Protein AF-A0A0Q5Z7N0-F1 (afdb_monomer_lite)

pLDDT: mean 73.89, std 12.06, range [43.69, 91.25]

Radius of gyration: 25.43 Å; chains: 1; bounding box: 62×30×86 Å

Foldseek 3Di:
DDQPDDDDPPDDDDPVSVVSRVVVVVVVVVVVVVVVCCVVVQLAADFAKWWKWKWKWFFFDDDPKTKTKIKIKTWMKGAHDDPDPFKHKMKTWIWMFMAMAIHPDPRDDRDGDTDTDIFIWMWGADPVQSKIWIWGQDPVGDTDIFIWGDDRSFWTWTWDQDPVGRMIMIMIIGGDDD

Secondary structure (DSSP, 8-state):
---S----TTSPPPHHHHHHHHHHHHHHHHHHHHHHHHHHS-----SEEEEEEEEEEEEEEETTEEEEEEEEEEEEEEEPPPSSTTEEEEEEEEEEEEEEEEETSS---------EEEEEEEEEE-TTT--EEEEEE-TTSPEEEEEE----TTEEEEEEE-TTT--EEEEEEEEPP-

Sequence (178 aa):
MQVAHIFSPGFPARSVEVNENFKALADAITALEARVGALEGASLPVPGNYFLMGFQTGLIPAGQQAVIEGIVYTGSVTLHAGATPGGGPATLTLREAKNELHVGGEMASRRFVDVNETIEASWTLNSATGGLALILPDDQGQPRTLRFARGASRLHIGNHLNATDGSTVMLFLIRQGA

Structure (mmCIF, N/CA/C/O backbone):
data_AF-A0A0Q5Z7N0-F1
#
_entry.id   AF-A0A0Q5Z7N0-F1
#
loop_
_atom_site.group_PDB
_atom_site.id
_atom_site.type_symbol
_atom_site.label_atom_id
_atom_site.label_alt_id
_atom_site.label_comp_id
_atom_site.label_asym_id
_atom_site.label_entity_id
_atom_site.label_seq_id
_atom_site.pdbx_PDB_ins_code
_atom_site.Cartn_x
_atom_site.Cartn_y
_atom_site.Cartn_z
_atom_site.occupancy
_atom_site.B_iso_or_equiv
_atom_site.auth_seq_id
_atom_site.auth_comp_id
_atom_site.auth_asym_id
_atom_site.auth_atom_id
_atom_site.pdbx_PDB_model_num
ATOM 1 N N . MET A 1 1 ? 17.670 5.649 -26.098 1.00 56.88 1 MET A N 1
ATOM 2 C CA . MET A 1 1 ? 18.886 4.879 -26.428 1.00 56.88 1 MET A CA 1
ATOM 3 C C . MET A 1 1 ? 19.525 5.588 -27.603 1.00 56.88 1 MET A C 1
ATOM 5 O O . MET A 1 1 ? 18.869 5.714 -28.627 1.00 56.88 1 MET A O 1
ATOM 9 N N . GLN A 1 2 ? 20.708 6.164 -27.419 1.00 63.75 2 GLN A N 1
ATOM 10 C CA . GLN A 1 2 ? 21.407 6.870 -28.490 1.00 63.75 2 GLN A CA 1
ATOM 11 C C . GLN A 1 2 ? 22.487 5.935 -29.030 1.00 63.75 2 GLN A C 1
ATOM 13 O O . GLN A 1 2 ? 23.304 5.441 -28.259 1.00 63.75 2 GLN A O 1
ATOM 18 N N . VAL A 1 3 ? 22.446 5.647 -30.329 1.00 71.94 3 VAL A N 1
ATOM 19 C CA . VAL A 1 3 ? 23.515 4.912 -31.018 1.00 71.94 3 VAL A CA 1
ATOM 20 C C . VAL A 1 3 ? 24.644 5.908 -31.283 1.00 71.94 3 VAL A C 1
ATOM 22 O O . VAL A 1 3 ? 24.371 7.007 -31.765 1.00 71.94 3 VAL A O 1
ATOM 25 N N . ALA A 1 4 ? 25.883 5.559 -30.924 1.00 78.00 4 ALA A N 1
ATOM 26 C CA . ALA A 1 4 ? 27.016 6.485 -30.981 1.00 78.00 4 ALA A CA 1
ATOM 27 C C . ALA A 1 4 ? 27.427 6.813 -32.425 1.00 78.00 4 ALA A C 1
ATOM 29 O O . ALA A 1 4 ? 27.731 7.965 -32.726 1.00 78.00 4 ALA A O 1
ATOM 30 N N . HIS A 1 5 ? 27.361 5.824 -33.323 1.00 86.06 5 HIS A N 1
ATOM 31 C CA . HIS A 1 5 ? 27.727 5.970 -34.734 1.00 86.06 5 HIS A CA 1
ATOM 32 C C . HIS A 1 5 ? 26.615 5.483 -35.660 1.00 86.06 5 HIS A C 1
ATOM 34 O O . HIS A 1 5 ? 26.089 4.384 -35.485 1.00 86.06 5 HIS A O 1
ATOM 40 N N . ILE A 1 6 ? 26.281 6.276 -36.678 1.00 85.88 6 ILE A N 1
ATOM 41 C CA . ILE A 1 6 ? 25.327 5.901 -37.729 1.00 85.88 6 ILE A CA 1
ATOM 42 C C . ILE A 1 6 ? 26.123 5.582 -38.992 1.00 85.88 6 ILE A C 1
ATOM 44 O O . ILE A 1 6 ? 26.796 6.452 -39.544 1.00 85.88 6 ILE A O 1
ATOM 48 N N . PHE A 1 7 ? 26.048 4.338 -39.460 1.00 87.12 7 PHE A N 1
ATOM 49 C CA . PHE A 1 7 ? 26.780 3.905 -40.649 1.00 87.12 7 PHE A CA 1
ATOM 50 C C . PHE A 1 7 ? 25.988 4.196 -41.922 1.00 87.12 7 PHE A C 1
ATOM 52 O O . PHE A 1 7 ? 24.787 3.934 -41.992 1.00 87.12 7 PHE A O 1
ATOM 59 N N . SER A 1 8 ? 26.677 4.722 -42.935 1.00 88.44 8 SER A N 1
ATOM 60 C CA . SER A 1 8 ? 26.101 5.008 -44.250 1.00 88.44 8 SER A CA 1
ATOM 61 C C . SER A 1 8 ? 26.650 4.043 -45.303 1.00 88.44 8 SER A C 1
ATOM 63 O O . SER A 1 8 ? 27.847 3.742 -45.285 1.00 88.44 8 SER A O 1
ATOM 65 N N . PRO A 1 9 ? 25.818 3.569 -46.245 1.00 84.00 9 PRO A N 1
ATOM 66 C CA . PRO A 1 9 ? 26.279 2.722 -47.340 1.00 84.00 9 PRO A CA 1
ATOM 67 C C . PRO A 1 9 ? 27.428 3.371 -48.126 1.00 84.00 9 PRO A C 1
ATOM 69 O O . PRO A 1 9 ? 27.411 4.573 -48.380 1.00 84.00 9 PRO A O 1
ATOM 72 N N . GLY A 1 10 ? 28.423 2.572 -48.519 1.00 87.81 10 GLY A N 1
ATOM 73 C CA . GLY A 1 10 ? 29.585 3.041 -49.287 1.00 87.81 10 GLY A CA 1
ATOM 74 C C . GLY A 1 10 ? 30.723 3.642 -48.452 1.00 87.81 10 GLY A C 1
ATOM 75 O O . GLY A 1 10 ? 31.797 3.881 -48.999 1.00 87.81 10 GLY A O 1
ATOM 76 N N . PHE A 1 11 ? 30.537 3.818 -47.140 1.00 85.25 11 PHE A N 1
ATOM 77 C CA . PHE A 1 11 ? 31.583 4.268 -46.223 1.00 85.25 11 PHE A CA 1
ATOM 78 C C . PHE A 1 11 ? 31.994 3.116 -45.298 1.00 85.25 11 PHE A C 1
ATOM 80 O O . PHE A 1 11 ? 31.193 2.698 -44.460 1.00 85.25 11 PHE A O 1
ATOM 87 N N . PRO A 1 12 ? 33.211 2.558 -45.445 1.00 81.19 12 PRO A N 1
ATOM 88 C CA . PRO A 1 12 ? 33.658 1.473 -44.583 1.00 81.19 12 PRO A CA 1
ATOM 89 C C . PRO A 1 12 ? 33.771 1.966 -43.136 1.00 81.19 12 PRO A C 1
ATOM 91 O O . PRO A 1 12 ? 34.525 2.893 -42.843 1.00 81.19 12 PRO A O 1
ATOM 94 N N . ALA A 1 13 ? 33.014 1.332 -42.241 1.00 86.44 13 ALA A N 1
ATOM 95 C CA . ALA A 1 13 ? 33.062 1.592 -40.809 1.00 86.44 13 ALA A CA 1
ATOM 96 C C . ALA A 1 13 ? 34.391 1.113 -40.218 1.00 86.44 13 ALA A C 1
ATOM 98 O O . ALA A 1 13 ? 34.905 0.050 -40.587 1.00 86.44 13 ALA A O 1
ATOM 99 N N . ARG A 1 14 ? 34.939 1.864 -39.263 1.00 91.25 14 ARG A N 1
ATOM 100 C CA . ARG A 1 14 ? 36.112 1.409 -38.516 1.00 91.25 14 ARG A CA 1
ATOM 101 C C . ARG A 1 14 ? 35.673 0.384 -37.480 1.00 91.25 14 ARG A C 1
ATOM 103 O O . ARG A 1 14 ? 34.633 0.525 -36.841 1.00 91.25 14 ARG A O 1
ATOM 110 N N . SER A 1 15 ? 36.504 -0.630 -37.255 1.00 86.56 15 SER A N 1
ATOM 111 C CA . SER A 1 15 ? 36.238 -1.667 -36.248 1.00 86.56 15 SER A CA 1
ATOM 112 C C . SER A 1 15 ? 35.994 -1.088 -34.848 1.00 86.56 15 SER A C 1
ATOM 114 O O . SER A 1 15 ? 35.165 -1.610 -34.108 1.00 86.56 15 SER A O 1
ATOM 116 N N . VAL A 1 16 ? 36.661 0.019 -34.508 1.00 88.06 16 VAL A N 1
ATOM 117 C CA . VAL A 1 16 ? 36.475 0.741 -33.240 1.00 88.06 16 VAL A CA 1
ATOM 118 C C . VAL A 1 16 ? 35.061 1.322 -33.114 1.00 88.06 16 VAL A C 1
ATOM 120 O O . VAL A 1 16 ? 34.429 1.137 -32.081 1.00 88.06 16 VAL A O 1
ATOM 123 N N . GLU A 1 17 ? 34.524 1.936 -34.171 1.00 87.88 17 GLU A N 1
ATOM 124 C CA . GLU A 1 17 ? 33.186 2.561 -34.180 1.00 87.88 17 GLU A CA 1
ATOM 125 C C . GLU A 1 17 ? 32.078 1.509 -34.036 1.00 87.88 17 GLU A C 1
ATOM 127 O O . GLU A 1 17 ? 31.092 1.689 -33.319 1.00 87.88 17 GLU A O 1
ATOM 132 N N . VAL A 1 18 ? 32.264 0.361 -34.691 1.00 86.88 18 VAL A N 1
ATOM 133 C CA . VAL A 1 18 ? 31.367 -0.793 -34.566 1.00 86.88 18 VAL A CA 1
ATOM 134 C C . VAL A 1 18 ? 31.402 -1.350 -33.139 1.00 86.88 18 VAL A C 1
ATOM 136 O O . VAL A 1 18 ? 30.352 -1.626 -32.557 1.00 86.88 18 VAL A O 1
ATOM 139 N N . ASN A 1 19 ? 32.593 -1.471 -32.546 1.00 88.19 19 ASN A N 1
ATOM 140 C CA . ASN A 1 19 ? 32.763 -1.966 -31.180 1.00 88.19 19 ASN A CA 1
ATOM 141 C C . ASN A 1 19 ? 32.141 -1.025 -30.131 1.00 88.19 19 ASN A C 1
ATOM 143 O O . ASN A 1 19 ? 31.530 -1.485 -29.168 1.00 88.19 19 ASN A O 1
ATOM 147 N N . GLU A 1 20 ? 32.237 0.290 -30.332 1.00 88.31 20 GLU A N 1
ATOM 148 C CA . GLU A 1 20 ? 31.593 1.289 -29.469 1.00 88.31 20 GLU A CA 1
ATOM 149 C C . GLU A 1 20 ? 30.063 1.183 -29.504 1.00 88.31 20 GLU A C 1
ATOM 151 O O . GLU A 1 20 ? 29.420 1.209 -28.453 1.00 88.31 20 GLU A O 1
ATOM 156 N N . ASN A 1 21 ? 29.473 0.970 -30.685 1.00 86.62 21 ASN A N 1
ATOM 157 C CA . ASN A 1 21 ? 28.036 0.722 -30.813 1.00 86.62 21 ASN A CA 1
ATOM 158 C C . ASN A 1 21 ? 27.598 -0.577 -30.113 1.00 86.62 21 ASN A C 1
ATOM 160 O O . ASN A 1 21 ? 26.561 -0.591 -29.447 1.00 86.62 21 ASN A O 1
ATOM 164 N N . PHE A 1 22 ? 28.384 -1.656 -30.217 1.00 90.00 22 PHE A N 1
ATOM 165 C CA . PHE A 1 22 ? 28.090 -2.907 -29.509 1.00 90.00 22 PHE A CA 1
ATOM 166 C C . PHE A 1 22 ? 28.194 -2.762 -27.992 1.00 90.00 22 PHE A C 1
ATOM 168 O O . PHE A 1 22 ? 27.348 -3.291 -27.272 1.00 90.00 22 PHE A O 1
ATOM 175 N N . LYS A 1 23 ? 29.179 -2.005 -27.500 1.00 89.25 23 LYS A N 1
ATOM 176 C CA . LYS A 1 23 ? 29.305 -1.704 -26.072 1.00 89.25 23 LYS A CA 1
ATOM 177 C C . LYS A 1 23 ? 28.104 -0.905 -25.559 1.00 89.25 23 LYS A C 1
ATOM 179 O O . LYS A 1 23 ? 27.500 -1.297 -24.568 1.00 89.25 23 LYS A O 1
ATOM 184 N N . ALA A 1 24 ? 27.698 0.142 -26.278 1.00 86.12 24 ALA A N 1
ATOM 185 C CA . ALA A 1 24 ? 26.520 0.934 -25.922 1.00 86.12 24 ALA A CA 1
ATOM 186 C C . ALA A 1 24 ? 25.229 0.092 -25.900 1.00 86.12 24 ALA A C 1
ATOM 188 O O . ALA A 1 24 ? 24.365 0.293 -25.044 1.00 86.12 24 ALA A O 1
ATOM 189 N N . LEU A 1 25 ? 25.102 -0.873 -26.817 1.00 88.06 25 LEU A N 1
ATOM 190 C CA . LEU A 1 25 ? 23.991 -1.822 -26.828 1.00 88.06 25 LEU A CA 1
ATOM 191 C C . LEU A 1 25 ? 24.030 -2.764 -25.616 1.00 88.06 25 LEU A C 1
ATOM 193 O O . LEU A 1 25 ? 23.007 -2.930 -24.957 1.00 88.06 25 LEU A O 1
ATOM 197 N N . ALA A 1 26 ? 25.188 -3.345 -25.297 1.00 87.19 26 ALA A N 1
ATOM 198 C CA . ALA A 1 26 ? 25.355 -4.240 -24.151 1.00 87.19 26 ALA A CA 1
ATOM 199 C C . ALA A 1 26 ? 25.070 -3.535 -22.813 1.00 87.19 26 ALA A C 1
ATOM 201 O O . ALA A 1 26 ? 24.356 -4.079 -21.969 1.00 87.19 26 ALA A O 1
ATOM 202 N N . ASP A 1 27 ? 25.548 -2.300 -22.647 1.00 85.56 27 ASP A N 1
ATOM 203 C CA . ASP A 1 27 ? 25.285 -1.484 -21.458 1.00 85.56 27 ASP A CA 1
ATOM 204 C C . ASP A 1 27 ? 23.783 -1.190 -21.314 1.00 85.56 27 ASP A C 1
ATOM 206 O O . ASP A 1 27 ? 23.211 -1.291 -20.227 1.00 85.56 27 ASP A O 1
ATOM 210 N N . ALA A 1 28 ? 23.110 -0.876 -22.422 1.00 76.50 28 ALA A N 1
ATOM 211 C CA . ALA A 1 28 ? 21.678 -0.611 -22.417 1.00 76.50 28 ALA A CA 1
ATOM 212 C C . ALA A 1 28 ? 20.830 -1.873 -22.179 1.00 76.50 28 ALA A C 1
ATOM 214 O O . ALA A 1 28 ? 19.802 -1.778 -21.508 1.00 76.50 28 ALA A O 1
ATOM 215 N N . ILE A 1 29 ? 21.253 -3.038 -22.683 1.00 86.12 29 ILE A N 1
ATOM 216 C CA . ILE A 1 29 ? 20.627 -4.333 -22.373 1.00 86.12 29 ILE A CA 1
ATOM 217 C C . ILE A 1 29 ? 20.805 -4.649 -20.889 1.00 86.12 29 ILE A C 1
ATOM 219 O O . ILE A 1 29 ? 19.817 -4.916 -20.220 1.00 86.12 29 ILE A O 1
ATOM 223 N N . THR A 1 30 ? 22.013 -4.502 -20.343 1.00 78.69 30 THR A N 1
ATOM 224 C CA . THR A 1 30 ? 22.283 -4.720 -18.911 1.00 78.69 30 THR A CA 1
ATOM 225 C C . THR A 1 30 ? 21.435 -3.789 -18.038 1.00 78.69 30 THR A C 1
ATOM 227 O O . THR A 1 30 ? 20.858 -4.207 -17.035 1.00 78.69 30 THR A O 1
ATOM 230 N N . ALA A 1 31 ? 21.290 -2.520 -18.433 1.00 72.44 31 ALA A N 1
ATOM 231 C CA . ALA A 1 31 ? 20.415 -1.574 -17.745 1.00 72.44 31 ALA A CA 1
ATOM 232 C C . ALA A 1 31 ? 18.928 -1.956 -17.860 1.00 72.44 31 ALA A C 1
ATOM 234 O O . ALA A 1 31 ? 18.161 -1.743 -16.918 1.00 72.44 31 ALA A O 1
ATOM 235 N N . LEU A 1 32 ? 18.502 -2.517 -18.995 1.00 77.81 32 LEU A N 1
ATOM 236 C CA . LEU A 1 32 ? 17.142 -3.016 -19.181 1.00 77.81 32 LEU A CA 1
ATOM 237 C C . LEU A 1 32 ? 16.891 -4.270 -18.341 1.00 77.81 32 LEU A C 1
ATOM 239 O O . LEU A 1 32 ? 15.878 -4.322 -17.658 1.00 77.81 32 LEU A O 1
ATOM 243 N N . GLU A 1 33 ? 17.810 -5.229 -18.323 1.00 73.38 33 GLU A N 1
ATOM 244 C CA . GLU A 1 33 ? 17.748 -6.433 -17.491 1.00 73.38 33 GLU A CA 1
ATOM 245 C C . GLU A 1 33 ? 17.750 -6.087 -16.003 1.00 73.38 33 GLU A C 1
ATOM 247 O O . GLU A 1 33 ? 16.972 -6.656 -15.249 1.00 73.38 33 GLU A O 1
ATOM 252 N N . ALA A 1 34 ? 18.531 -5.094 -15.572 1.00 67.44 34 ALA A N 1
ATOM 253 C CA . ALA A 1 34 ? 18.479 -4.594 -14.201 1.00 67.44 34 ALA A CA 1
ATOM 254 C C . ALA A 1 34 ? 17.112 -3.971 -13.870 1.00 67.44 34 ALA A C 1
ATOM 256 O O . ALA A 1 34 ? 16.587 -4.176 -12.777 1.00 67.44 34 ALA A O 1
ATOM 257 N N . ARG A 1 35 ? 16.500 -3.241 -14.813 1.00 64.88 35 ARG A N 1
ATOM 258 C CA . ARG A 1 35 ? 15.145 -2.686 -14.650 1.00 64.88 35 ARG A CA 1
ATOM 259 C C . ARG A 1 35 ? 14.076 -3.773 -14.649 1.00 64.88 35 ARG A C 1
ATOM 261 O O . ARG A 1 35 ? 13.164 -3.695 -13.839 1.00 64.88 35 ARG A O 1
ATOM 268 N N . VAL A 1 36 ? 14.183 -4.767 -15.525 1.00 65.81 36 VAL A N 1
ATOM 269 C CA . VAL A 1 36 ? 13.270 -5.914 -15.589 1.00 65.81 36 VAL A CA 1
ATOM 270 C C . VAL A 1 36 ? 13.424 -6.765 -14.333 1.00 65.81 36 VAL A C 1
ATOM 272 O O . VAL A 1 36 ? 12.431 -7.028 -13.677 1.00 65.81 36 VAL A O 1
ATOM 275 N N . GLY A 1 37 ? 14.641 -7.065 -13.884 1.00 61.25 37 GLY A N 1
ATOM 276 C CA . GLY A 1 37 ? 14.903 -7.732 -12.608 1.00 61.25 37 GLY A CA 1
ATOM 277 C C . GLY A 1 37 ? 14.397 -6.934 -11.403 1.00 61.25 37 GLY A C 1
ATOM 278 O O . GLY A 1 37 ? 13.863 -7.513 -10.460 1.00 61.25 37 GLY A O 1
ATOM 279 N N . ALA A 1 38 ? 14.466 -5.602 -11.448 1.00 53.38 38 ALA A N 1
ATOM 280 C CA . ALA A 1 38 ? 13.847 -4.730 -10.452 1.00 53.38 38 ALA A CA 1
ATOM 281 C C . ALA A 1 38 ? 12.315 -4.630 -10.575 1.00 53.38 38 ALA A C 1
ATOM 283 O O . ALA A 1 38 ? 11.689 -4.134 -9.651 1.00 53.38 38 ALA A O 1
ATOM 284 N N . LEU A 1 39 ? 11.699 -5.070 -11.672 1.00 53.72 39 LEU A N 1
ATOM 285 C CA . LEU A 1 39 ? 10.240 -5.115 -11.850 1.00 53.72 39 LEU A CA 1
ATOM 286 C C . LEU A 1 39 ? 9.669 -6.518 -11.592 1.00 53.72 39 LEU A C 1
ATOM 288 O O . LEU A 1 39 ? 8.551 -6.647 -11.107 1.00 53.72 39 LEU A O 1
ATOM 292 N N . GLU A 1 40 ? 10.432 -7.564 -11.901 1.00 56.31 40 GLU A N 1
ATOM 293 C CA . GLU A 1 40 ? 10.058 -8.973 -11.759 1.00 56.31 40 GLU A CA 1
ATOM 294 C C . GLU A 1 40 ? 10.492 -9.539 -10.401 1.00 56.31 40 GLU A C 1
ATOM 296 O O . GLU A 1 40 ? 9.714 -10.209 -9.723 1.00 56.31 40 GLU A O 1
ATOM 301 N N . GLY A 1 41 ? 11.717 -9.238 -9.956 1.00 47.59 41 GLY A N 1
ATOM 302 C CA . GLY A 1 41 ? 12.234 -9.627 -8.638 1.00 47.59 41 GLY A CA 1
ATOM 303 C C . GLY A 1 41 ? 11.690 -8.760 -7.503 1.00 47.59 41 GLY A C 1
ATOM 304 O O . GLY A 1 41 ? 11.620 -9.187 -6.341 1.00 47.59 41 GLY A O 1
ATOM 305 N N . ALA A 1 42 ? 11.246 -7.551 -7.836 1.00 46.81 42 ALA A N 1
ATOM 306 C CA . ALA A 1 42 ? 10.531 -6.700 -6.918 1.00 46.81 42 ALA A CA 1
ATOM 307 C C . ALA A 1 42 ? 9.030 -6.864 -7.177 1.00 46.81 42 ALA A C 1
ATOM 309 O O . ALA A 1 42 ? 8.432 -6.246 -8.048 1.00 46.81 42 ALA A O 1
ATOM 310 N N . SER A 1 43 ? 8.419 -7.708 -6.353 1.00 51.31 43 SER A N 1
ATOM 311 C CA . SER A 1 43 ? 6.988 -7.757 -6.058 1.00 51.31 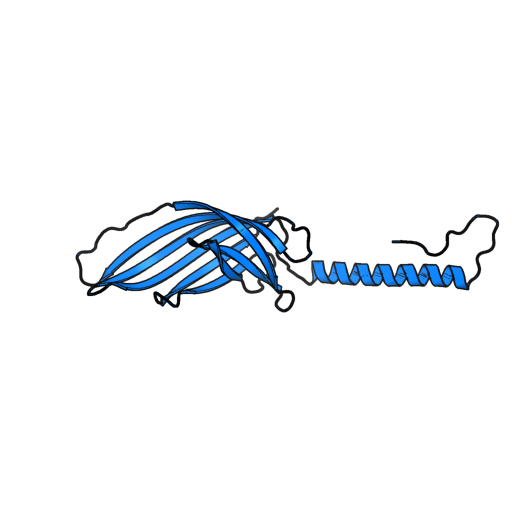43 SER A CA 1
ATOM 312 C C . SER A 1 43 ? 6.508 -6.424 -5.454 1.00 51.31 43 SER A C 1
ATOM 314 O O . SER A 1 43 ? 5.989 -6.392 -4.339 1.00 51.31 43 SER A O 1
ATOM 316 N N . LEU A 1 44 ? 6.789 -5.311 -6.129 1.00 57.59 44 LEU A N 1
ATOM 317 C CA . LEU A 1 44 ? 6.416 -3.976 -5.710 1.00 57.59 44 LEU A CA 1
ATOM 318 C C . LEU A 1 44 ? 4.905 -3.848 -5.924 1.00 57.59 44 LEU A C 1
ATOM 320 O O . LEU A 1 44 ? 4.392 -4.330 -6.938 1.00 57.59 44 LEU A O 1
ATOM 324 N N . PRO A 1 45 ? 4.178 -3.216 -4.991 1.00 56.19 45 PRO A N 1
ATOM 325 C CA . PRO A 1 45 ? 2.834 -2.730 -5.241 1.00 56.19 45 PRO A CA 1
ATOM 326 C C . PRO A 1 45 ? 2.842 -1.971 -6.564 1.00 56.19 45 PRO A C 1
ATOM 328 O O . PRO A 1 45 ? 3.532 -0.963 -6.726 1.00 56.19 45 PRO A O 1
ATOM 331 N N . VAL A 1 46 ? 2.117 -2.509 -7.536 1.00 68.38 46 VAL A N 1
ATOM 332 C CA . VAL A 1 46 ? 1.917 -1.855 -8.824 1.00 68.38 46 VAL A CA 1
ATOM 333 C C . VAL A 1 46 ? 0.761 -0.879 -8.633 1.00 68.38 46 VAL A C 1
ATOM 335 O O . VAL A 1 46 ? -0.206 -1.242 -7.951 1.00 68.38 46 VAL A O 1
ATOM 338 N N . PRO A 1 47 ? 0.816 0.328 -9.218 1.00 80.69 47 PRO A N 1
ATOM 339 C CA . PRO A 1 47 ? -0.368 1.162 -9.352 1.00 80.69 47 PRO A CA 1
ATOM 340 C C . PRO A 1 47 ? -1.593 0.336 -9.770 1.00 80.69 47 PRO A C 1
ATOM 342 O O . PRO A 1 47 ? -1.497 -0.539 -10.636 1.00 80.69 47 PRO A O 1
ATOM 345 N N . GLY A 1 48 ? -2.723 0.564 -9.112 1.00 83.69 48 GLY A N 1
ATOM 346 C CA . GLY A 1 48 ? -3.928 -0.240 -9.283 1.00 83.69 48 GLY A CA 1
ATOM 347 C C . GLY A 1 48 ? -4.812 -0.273 -8.044 1.00 83.69 48 GLY A C 1
ATOM 348 O O . GLY A 1 48 ? -4.556 0.423 -7.060 1.00 83.69 48 GLY A O 1
ATOM 349 N N . ASN A 1 49 ? -5.847 -1.108 -8.112 1.00 86.94 49 ASN A N 1
ATOM 350 C CA . ASN A 1 49 ? -6.879 -1.203 -7.089 1.00 86.94 49 ASN A CA 1
ATOM 351 C C . ASN A 1 49 ? -6.620 -2.376 -6.141 1.00 86.94 49 ASN A C 1
ATOM 353 O O . ASN A 1 49 ? -6.265 -3.486 -6.552 1.00 86.94 49 ASN A O 1
ATOM 357 N N . TYR A 1 50 ? -6.852 -2.131 -4.861 1.00 87.38 50 TYR A N 1
ATOM 358 C CA . TYR A 1 50 ? -6.677 -3.080 -3.775 1.00 87.38 50 TYR A CA 1
ATOM 359 C C . TYR A 1 50 ? -7.946 -3.095 -2.926 1.00 87.38 50 TYR A C 1
ATOM 361 O O . TYR A 1 50 ? -8.520 -2.046 -2.654 1.00 87.38 50 TYR A O 1
ATOM 369 N N . PHE A 1 51 ? -8.382 -4.269 -2.486 1.00 87.56 51 PHE A N 1
ATOM 370 C CA . PHE A 1 51 ? -9.320 -4.399 -1.380 1.00 87.56 51 PHE A CA 1
ATOM 371 C C . PHE A 1 51 ? -8.589 -4.137 -0.068 1.00 87.56 51 PHE A C 1
ATOM 373 O O . PHE A 1 51 ? -7.518 -4.694 0.172 1.00 87.56 51 PHE A O 1
ATOM 380 N N . LEU A 1 52 ? -9.192 -3.323 0.788 1.00 85.19 52 LEU A N 1
ATOM 381 C CA . LEU A 1 52 ? -8.770 -3.146 2.166 1.00 85.19 52 LEU A CA 1
ATOM 382 C C . LEU A 1 52 ? -9.700 -3.953 3.068 1.00 85.19 52 LEU A C 1
ATOM 384 O O . LEU A 1 52 ? -10.922 -3.831 2.994 1.00 85.19 52 LEU A O 1
ATOM 388 N N . MET A 1 53 ? -9.106 -4.759 3.935 1.00 86.56 53 MET A N 1
ATOM 389 C CA . MET A 1 53 ? -9.793 -5.416 5.038 1.00 86.56 53 MET A CA 1
ATOM 390 C C . MET A 1 53 ? -8.989 -5.190 6.306 1.00 86.56 53 MET A C 1
ATOM 392 O O . MET A 1 53 ? -7.765 -5.162 6.264 1.00 86.56 53 MET A O 1
ATOM 396 N N . GLY A 1 54 ? -9.644 -5.057 7.445 1.00 82.56 54 GLY A N 1
ATOM 397 C CA . GLY A 1 54 ? -8.936 -4.855 8.694 1.00 82.56 54 GLY A CA 1
ATOM 398 C C . GLY A 1 54 ? -9.761 -5.220 9.905 1.00 82.56 54 GLY A C 1
ATOM 399 O O . GLY A 1 54 ? -10.986 -5.303 9.847 1.00 82.56 54 GLY A O 1
ATOM 400 N N . PHE A 1 55 ? -9.059 -5.428 11.005 1.00 82.56 55 PHE A N 1
ATOM 401 C CA . PHE A 1 55 ? -9.639 -5.686 12.306 1.00 82.56 55 PHE A CA 1
ATOM 402 C C . PHE A 1 55 ? -8.840 -4.935 13.366 1.00 82.56 55 PHE A C 1
ATOM 404 O O . PHE A 1 55 ? -7.620 -5.078 13.438 1.00 82.56 55 PHE A O 1
ATOM 411 N N . GLN A 1 56 ? -9.530 -4.164 14.195 1.00 81.00 56 GLN A N 1
ATOM 412 C CA . GLN A 1 56 ? -8.986 -3.564 15.403 1.00 81.00 56 GLN A CA 1
ATOM 413 C C . GLN A 1 56 ? -9.664 -4.171 16.618 1.00 81.00 56 GLN A C 1
ATOM 415 O O . GLN A 1 56 ? -10.879 -4.367 16.643 1.00 81.00 56 GLN A O 1
ATOM 420 N N . THR A 1 57 ? -8.861 -4.420 17.644 1.00 82.44 57 THR A N 1
ATOM 421 C CA . THR A 1 57 ? -9.349 -4.700 18.989 1.00 82.44 57 THR A CA 1
ATOM 422 C C . THR A 1 57 ? -8.657 -3.782 19.981 1.00 82.44 57 THR A C 1
ATOM 424 O O . THR A 1 57 ? -7.453 -3.536 19.876 1.00 82.44 57 THR A O 1
ATOM 427 N N . GLY A 1 58 ? -9.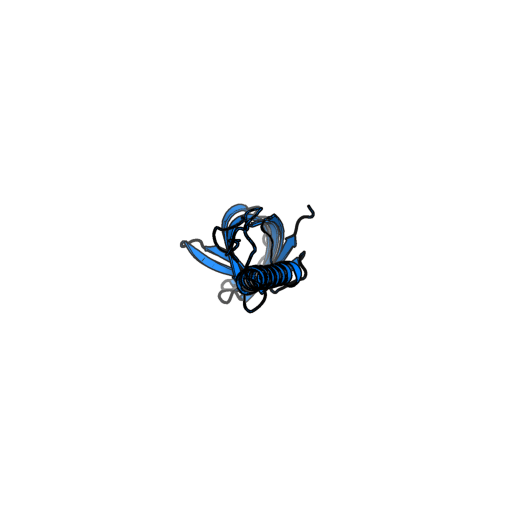422 -3.269 20.936 1.00 79.62 58 GLY A N 1
ATOM 428 C CA . GLY A 1 58 ? -8.914 -2.397 21.984 1.00 79.62 58 GLY A CA 1
ATOM 429 C C . GLY A 1 58 ? -9.523 -2.722 23.337 1.00 79.62 58 GLY A C 1
ATOM 430 O O . GLY A 1 58 ? -10.685 -3.123 23.430 1.00 79.62 58 GLY A O 1
ATOM 431 N N . LEU A 1 59 ? -8.721 -2.529 24.383 1.00 79.19 59 LEU A N 1
ATOM 432 C CA . LEU A 1 59 ? -9.194 -2.380 25.754 1.00 79.19 59 LEU A CA 1
ATOM 433 C C . LEU A 1 59 ? -8.911 -0.941 26.170 1.00 79.19 59 LEU A C 1
ATOM 435 O O . LEU A 1 59 ? -7.790 -0.617 26.549 1.00 79.19 59 LEU A O 1
ATOM 439 N N . ILE A 1 60 ? -9.926 -0.088 26.081 1.00 73.62 60 ILE A N 1
ATOM 440 C CA . ILE A 1 60 ? -9.809 1.335 26.381 1.00 73.62 60 ILE A CA 1
ATOM 441 C C . ILE A 1 60 ? -10.169 1.547 27.857 1.00 73.62 60 ILE A C 1
ATOM 443 O O . ILE A 1 60 ? -11.312 1.290 28.255 1.00 73.62 60 ILE A O 1
ATOM 447 N N . PRO A 1 61 ? -9.241 2.032 28.697 1.00 70.12 61 PRO A N 1
ATOM 448 C CA . PRO A 1 61 ? -9.573 2.443 30.054 1.00 70.12 61 PRO A CA 1
ATOM 449 C C . PRO A 1 61 ? -10.384 3.749 29.995 1.00 70.12 61 PRO A C 1
ATOM 451 O O . PRO A 1 61 ? -9.839 4.798 29.662 1.00 70.12 61 PRO A O 1
ATOM 454 N N . ALA A 1 62 ? -11.680 3.715 30.318 1.00 64.69 62 ALA A N 1
ATOM 455 C CA . ALA A 1 62 ? -12.551 4.894 30.327 1.00 64.69 62 ALA A CA 1
ATOM 456 C C . ALA A 1 62 ? -13.030 5.206 31.759 1.00 64.69 62 ALA A C 1
ATOM 458 O O . ALA A 1 62 ? -14.161 4.925 32.159 1.00 64.69 62 ALA A O 1
ATOM 459 N N . GLY A 1 63 ? -12.152 5.796 32.576 1.00 69.19 63 GLY A N 1
ATOM 460 C CA . GLY A 1 63 ? -12.482 6.140 33.964 1.00 69.19 63 GLY A CA 1
ATOM 461 C C . GLY A 1 63 ? -12.754 4.898 34.827 1.00 69.19 63 GLY A C 1
ATOM 462 O O . GLY A 1 63 ? -11.876 4.052 34.966 1.00 69.19 63 GLY A O 1
ATOM 463 N N . GLN A 1 64 ? -13.950 4.790 35.428 1.00 61.41 64 GLN A N 1
ATOM 464 C CA . GLN A 1 64 ? -14.349 3.620 36.237 1.00 61.41 64 GLN A CA 1
ATOM 465 C C . GLN A 1 64 ? -14.876 2.428 35.415 1.00 61.41 64 GLN A C 1
ATOM 467 O O . GLN A 1 64 ? -15.167 1.384 35.994 1.00 61.41 64 GLN A O 1
ATOM 472 N N . GLN A 1 65 ? -15.007 2.558 34.091 1.00 67.62 65 GLN A N 1
ATOM 473 C CA . GLN A 1 65 ? -15.479 1.484 33.214 1.00 67.62 65 GLN A CA 1
ATOM 474 C C . GLN A 1 65 ? -14.422 1.185 32.150 1.00 67.62 65 GLN A C 1
ATOM 476 O O . GLN A 1 65 ? -13.867 2.089 31.531 1.00 67.62 65 GLN A O 1
ATOM 481 N N . ALA A 1 66 ? -14.122 -0.093 31.935 1.00 74.12 66 ALA A N 1
ATOM 482 C CA . ALA A 1 66 ? -13.278 -0.497 30.814 1.00 74.12 66 ALA A CA 1
ATOM 483 C C . ALA A 1 66 ? -14.166 -0.723 29.589 1.00 74.12 66 ALA A C 1
ATOM 485 O O . ALA A 1 66 ? -15.219 -1.343 29.708 1.00 74.12 66 ALA A O 1
ATOM 486 N N . VAL A 1 67 ? -13.756 -0.248 28.417 1.00 78.06 67 VAL A N 1
ATOM 487 C CA . VAL A 1 67 ? -14.453 -0.531 27.158 1.00 78.06 67 VAL A CA 1
ATOM 488 C C . VAL A 1 67 ? -13.633 -1.539 26.371 1.00 78.06 67 VAL A C 1
ATOM 490 O O . VAL A 1 67 ? -12.451 -1.328 26.117 1.00 78.06 67 VAL A O 1
ATOM 493 N N . ILE A 1 68 ? -14.263 -2.646 25.994 1.00 79.38 68 ILE A N 1
ATOM 494 C CA . ILE A 1 68 ? -13.726 -3.591 25.021 1.00 79.38 68 ILE A CA 1
ATOM 495 C C . ILE A 1 68 ? -14.347 -3.233 23.679 1.00 79.38 68 ILE A C 1
ATOM 497 O O . ILE A 1 68 ? -15.569 -3.232 23.550 1.00 79.38 68 ILE A O 1
ATOM 501 N N . GLU A 1 69 ? -13.526 -2.956 22.675 1.00 79.62 69 GLU A N 1
ATOM 502 C CA . GLU A 1 69 ? -14.004 -2.670 21.326 1.00 79.62 69 GLU A CA 1
ATOM 503 C C . GLU A 1 69 ? -13.456 -3.654 20.292 1.00 79.62 69 GLU A C 1
ATOM 505 O O . GLU A 1 69 ? -12.340 -4.174 20.398 1.00 79.62 69 GLU A O 1
ATOM 510 N N . GLY A 1 70 ? -14.281 -3.899 19.278 1.00 81.19 70 GLY A N 1
ATOM 511 C CA . GLY A 1 70 ? -13.918 -4.584 18.049 1.00 81.19 70 GLY A CA 1
ATOM 512 C C . GLY A 1 70 ? -14.404 -3.773 16.855 1.00 81.19 70 GLY A C 1
ATOM 513 O O . GLY A 1 70 ? -15.606 -3.532 16.721 1.00 81.19 70 GLY A O 1
ATOM 514 N N . ILE A 1 71 ? -13.483 -3.367 15.985 1.00 81.00 71 ILE A N 1
ATOM 515 C CA . ILE A 1 71 ? -13.779 -2.600 14.771 1.00 81.00 71 ILE A CA 1
ATOM 516 C C . ILE A 1 71 ? -13.352 -3.424 13.564 1.00 81.00 71 ILE A C 1
ATOM 518 O O . ILE A 1 71 ? -12.243 -3.950 13.519 1.00 81.00 71 ILE A O 1
ATOM 522 N N . VAL A 1 72 ? -14.239 -3.552 12.584 1.00 84.31 72 VAL A N 1
ATOM 523 C CA . VAL A 1 72 ? -13.922 -4.160 11.290 1.00 84.31 72 VAL A CA 1
ATOM 524 C C . VAL A 1 72 ? -13.842 -3.060 10.246 1.00 84.31 72 VAL A C 1
ATOM 526 O O . VAL A 1 72 ? -14.744 -2.232 10.144 1.00 84.31 72 VAL A O 1
ATOM 529 N N . TYR A 1 73 ? -12.778 -3.096 9.453 1.00 81.19 73 TYR A N 1
ATOM 530 C CA . TYR A 1 73 ? -12.556 -2.199 8.329 1.00 81.19 73 TYR A CA 1
ATOM 531 C C . TYR A 1 73 ? -12.764 -2.961 7.028 1.00 81.19 73 TYR A C 1
ATOM 533 O O . TYR A 1 73 ? -12.244 -4.065 6.850 1.00 81.19 73 TYR A O 1
ATOM 541 N N . THR A 1 74 ? -13.494 -2.364 6.098 1.00 87.62 74 THR A N 1
ATOM 542 C CA . THR A 1 74 ? -13.626 -2.851 4.721 1.00 87.62 74 THR A CA 1
ATOM 543 C C . THR A 1 74 ? -13.525 -1.675 3.770 1.00 87.62 74 THR A C 1
ATOM 545 O O . THR A 1 74 ? -13.927 -0.577 4.126 1.00 87.62 74 THR A O 1
ATOM 548 N N . GLY A 1 75 ? -12.986 -1.862 2.574 1.00 87.94 75 GLY A N 1
ATOM 549 C CA . GLY A 1 75 ? -12.847 -0.743 1.653 1.00 87.94 75 GLY A CA 1
ATOM 550 C C . GLY A 1 75 ? -11.975 -1.047 0.453 1.00 87.94 75 GLY A C 1
ATOM 551 O O . GLY A 1 75 ? -11.731 -2.211 0.116 1.00 87.94 75 GLY A O 1
ATOM 552 N N . SER A 1 76 ? -11.485 0.007 -0.186 1.00 89.06 76 SER A N 1
ATOM 553 C CA . SER A 1 76 ? -10.544 -0.105 -1.293 1.00 89.06 76 SER A CA 1
ATOM 554 C C . SER A 1 76 ? -9.455 0.955 -1.233 1.00 89.06 76 SER A C 1
ATOM 556 O O . SER A 1 76 ? -9.668 2.059 -0.748 1.00 89.06 76 SER A O 1
ATOM 558 N N . VAL A 1 77 ? -8.279 0.619 -1.751 1.00 87.81 77 VAL A N 1
ATOM 559 C CA . VAL A 1 77 ? -7.185 1.564 -1.973 1.00 87.81 77 VAL A CA 1
ATOM 560 C C . VAL A 1 77 ? -6.840 1.558 -3.449 1.00 87.81 77 VAL A C 1
ATOM 562 O O . VAL A 1 77 ? -6.567 0.505 -4.021 1.00 87.81 77 VAL A O 1
ATOM 565 N N . THR A 1 78 ? -6.817 2.736 -4.056 1.00 89.50 78 THR A N 1
ATOM 566 C CA . THR A 1 78 ? -6.303 2.943 -5.408 1.00 89.50 78 THR A CA 1
ATOM 567 C C . THR A 1 78 ? -4.938 3.596 -5.301 1.00 89.50 78 THR A C 1
ATOM 569 O O . THR A 1 78 ? -4.821 4.710 -4.801 1.00 89.50 78 THR A O 1
ATOM 572 N N . LEU A 1 79 ? -3.894 2.903 -5.751 1.00 87.88 79 LEU A N 1
ATOM 573 C CA . LEU A 1 79 ? -2.548 3.460 -5.853 1.00 87.88 79 LEU A CA 1
ATOM 574 C C . LEU A 1 79 ? -2.369 4.020 -7.262 1.00 87.88 79 LEU A C 1
ATOM 576 O O . LEU A 1 79 ? -2.403 3.266 -8.235 1.00 87.88 79 LEU A O 1
ATOM 580 N N . HIS A 1 80 ? -2.156 5.324 -7.393 1.00 85.56 80 HIS A N 1
ATOM 581 C CA . HIS A 1 80 ? -1.871 5.937 -8.685 1.00 85.56 80 HIS A CA 1
ATOM 582 C C . HIS A 1 80 ? -0.371 5.914 -8.965 1.00 85.56 80 HIS A C 1
ATOM 584 O O . HIS A 1 80 ? 0.456 5.994 -8.053 1.00 85.56 80 HIS A O 1
ATOM 590 N N . ALA A 1 81 ? -0.007 5.818 -10.243 1.00 79.50 81 ALA A N 1
ATOM 591 C CA . ALA A 1 81 ? 1.379 5.984 -10.652 1.00 79.50 81 ALA A CA 1
ATOM 592 C C . ALA A 1 81 ? 1.828 7.414 -10.315 1.00 79.50 81 ALA A C 1
ATOM 594 O O . ALA A 1 81 ? 1.199 8.377 -10.753 1.00 79.50 81 ALA A O 1
ATOM 595 N N . GLY A 1 82 ? 2.887 7.558 -9.520 1.00 70.19 82 GLY A N 1
ATOM 596 C CA . GLY A 1 82 ? 3.495 8.860 -9.269 1.00 70.19 82 GLY A CA 1
ATOM 597 C C . GLY A 1 82 ? 4.522 9.239 -10.331 1.00 70.19 82 GLY A C 1
ATOM 598 O O . GLY A 1 82 ? 4.938 8.427 -11.157 1.00 70.19 82 GLY A O 1
ATOM 599 N N . ALA A 1 83 ? 4.955 10.499 -10.281 1.00 57.03 83 ALA A N 1
ATOM 600 C CA . ALA A 1 83 ? 6.001 11.027 -11.156 1.00 57.03 83 ALA A CA 1
ATOM 601 C C . ALA A 1 83 ? 7.398 10.450 -10.844 1.00 57.03 83 ALA A C 1
ATOM 603 O O . ALA A 1 83 ? 8.302 10.541 -11.673 1.00 57.03 83 ALA A O 1
ATOM 604 N N . THR A 1 84 ? 7.585 9.853 -9.663 1.00 57.41 84 THR A N 1
ATOM 605 C CA . THR A 1 84 ? 8.840 9.241 -9.217 1.00 57.41 84 THR A CA 1
ATOM 606 C C . THR A 1 84 ? 8.694 7.726 -9.042 1.00 57.41 84 THR A C 1
ATOM 608 O O . THR A 1 84 ? 7.668 7.251 -8.549 1.00 57.41 84 THR A O 1
ATOM 611 N N . PRO A 1 85 ? 9.722 6.930 -9.402 1.00 62.66 85 PRO A N 1
ATOM 612 C CA . PRO A 1 85 ? 9.735 5.506 -9.095 1.00 62.66 85 PRO A CA 1
ATOM 613 C C . PRO A 1 85 ? 9.628 5.283 -7.583 1.00 62.66 85 PRO A C 1
ATOM 615 O O . PRO A 1 85 ? 10.425 5.825 -6.819 1.00 62.66 85 PRO A O 1
ATOM 618 N N . GLY A 1 86 ? 8.666 4.466 -7.154 1.00 69.12 86 GLY A N 1
ATOM 619 C CA . GLY A 1 86 ? 8.542 4.080 -5.750 1.00 69.12 86 GLY A CA 1
ATOM 620 C C . GLY A 1 86 ? 7.544 4.886 -4.917 1.00 69.12 86 GLY A C 1
ATOM 621 O O . GLY A 1 86 ? 7.582 4.767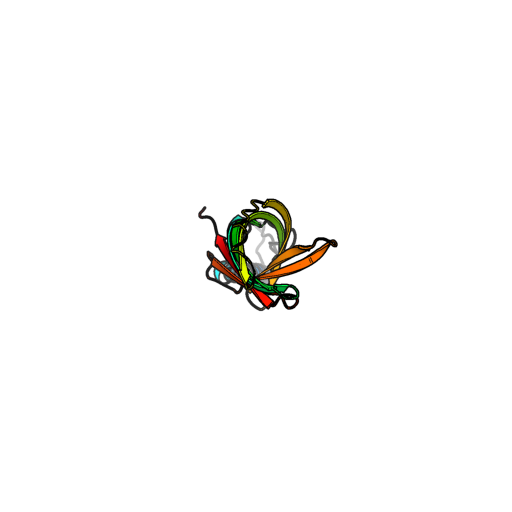 -3.697 1.00 69.12 86 GLY A O 1
ATOM 622 N N . GLY A 1 87 ? 6.658 5.681 -5.518 1.00 79.31 87 GLY A N 1
ATOM 623 C CA . GLY A 1 87 ? 5.563 6.320 -4.787 1.00 79.31 87 GLY A CA 1
ATOM 624 C C . GLY A 1 87 ? 4.606 7.094 -5.684 1.00 79.31 87 GLY A C 1
ATOM 625 O O . GLY A 1 87 ? 4.851 7.236 -6.879 1.00 79.31 87 GLY A O 1
ATOM 626 N N . GLY A 1 88 ? 3.509 7.588 -5.113 1.00 85.75 88 GLY A N 1
ATOM 627 C CA . GLY A 1 88 ? 2.501 8.351 -5.847 1.00 85.75 88 GLY A CA 1
ATOM 628 C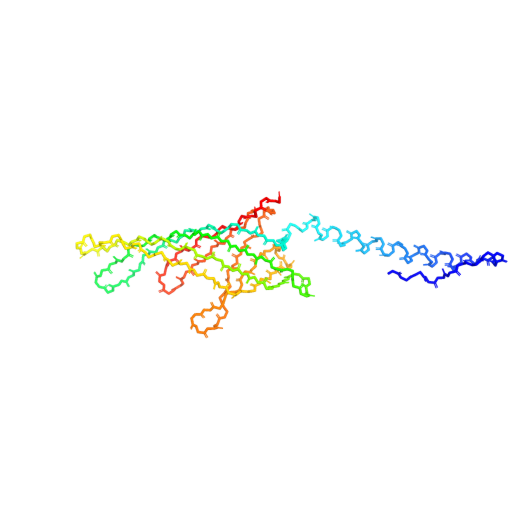 C . GLY A 1 88 ? 1.292 8.754 -5.000 1.00 85.75 88 GLY A C 1
ATOM 629 O O . GLY A 1 88 ? 1.250 8.453 -3.804 1.00 85.75 88 GLY A O 1
ATOM 630 N N . PRO A 1 89 ? 0.308 9.444 -5.602 1.00 87.50 89 PRO A N 1
ATOM 631 C CA . PRO A 1 89 ? -0.967 9.697 -4.945 1.00 87.50 89 PRO A CA 1
ATOM 632 C C . PRO A 1 89 ? -1.743 8.390 -4.749 1.00 87.50 89 PRO A C 1
ATOM 634 O O . PRO A 1 89 ? -1.565 7.421 -5.495 1.00 87.50 89 PRO A O 1
ATOM 637 N N . ALA A 1 90 ? -2.600 8.357 -3.738 1.00 86.50 90 ALA A N 1
ATOM 638 C CA . ALA A 1 90 ? -3.501 7.249 -3.466 1.00 86.50 90 ALA A CA 1
ATOM 639 C C . ALA A 1 90 ? -4.864 7.765 -3.011 1.00 86.50 90 ALA A C 1
ATOM 641 O O . ALA A 1 90 ? -4.945 8.768 -2.313 1.00 86.50 90 ALA A O 1
ATOM 642 N N . THR A 1 91 ? -5.913 7.020 -3.334 1.00 87.25 91 THR A N 1
ATOM 643 C CA . THR A 1 91 ? -7.257 7.264 -2.805 1.00 87.25 91 THR A CA 1
ATOM 644 C C . THR A 1 91 ? -7.684 6.051 -1.994 1.00 87.25 91 THR A C 1
ATOM 646 O O . THR A 1 91 ? -7.644 4.922 -2.490 1.00 87.25 91 THR A O 1
ATOM 649 N N . LEU A 1 92 ? -8.078 6.272 -0.744 1.00 84.19 92 LEU A N 1
ATOM 650 C CA . LEU A 1 92 ? -8.597 5.249 0.158 1.00 84.19 92 LEU A CA 1
ATOM 651 C C . LEU A 1 92 ? -10.102 5.457 0.328 1.00 84.19 92 LEU A C 1
ATOM 653 O O . LEU A 1 92 ? -10.532 6.547 0.680 1.00 84.19 92 LEU A O 1
ATOM 657 N N . THR A 1 93 ? -10.890 4.405 0.129 1.00 85.56 93 THR A N 1
ATOM 658 C CA . THR A 1 93 ? -12.268 4.336 0.616 1.00 85.56 93 THR A CA 1
ATOM 659 C C . THR A 1 93 ? -12.311 3.400 1.809 1.00 85.56 93 THR A C 1
ATOM 661 O O . THR A 1 93 ? -11.812 2.273 1.735 1.00 85.56 93 THR A O 1
ATOM 664 N N . LEU A 1 94 ? -12.873 3.871 2.915 1.00 81.94 94 LEU A N 1
ATOM 665 C CA . LEU A 1 94 ? -12.947 3.120 4.158 1.00 81.94 94 LEU A CA 1
ATOM 666 C C . LEU A 1 94 ? -14.391 3.052 4.630 1.00 81.94 94 LEU A C 1
ATOM 668 O O . LEU A 1 94 ? -15.096 4.059 4.645 1.00 81.94 94 LEU A O 1
ATOM 672 N N . ARG A 1 95 ? -14.789 1.847 5.024 1.00 83.88 95 ARG A N 1
ATOM 673 C CA . ARG A 1 95 ? -16.014 1.543 5.738 1.00 83.88 95 ARG A CA 1
ATOM 674 C C . ARG A 1 95 ? -15.676 0.890 7.063 1.00 83.88 95 ARG A C 1
ATOM 676 O O . ARG A 1 95 ? -15.037 -0.167 7.092 1.00 83.88 95 ARG A O 1
ATOM 683 N N . GLU A 1 96 ? -16.158 1.492 8.137 1.00 81.25 96 GLU A N 1
ATOM 684 C CA . GLU A 1 96 ? -15.959 1.007 9.499 1.00 81.25 96 GLU A CA 1
ATOM 685 C C . GLU A 1 96 ? -17.232 0.357 10.046 1.00 81.25 96 GLU A C 1
ATOM 687 O O . GLU A 1 96 ? -18.345 0.796 9.767 1.00 81.25 96 GLU A O 1
ATOM 692 N N . ALA A 1 97 ? -17.075 -0.705 10.832 1.00 78.75 97 ALA A N 1
ATOM 693 C CA . ALA A 1 97 ? -18.153 -1.309 11.603 1.00 78.75 97 ALA A CA 1
ATOM 694 C C . ALA A 1 97 ? -17.668 -1.588 13.029 1.00 78.75 97 ALA A C 1
ATOM 696 O O . ALA A 1 97 ? -16.877 -2.505 13.265 1.00 78.75 97 ALA A O 1
ATOM 697 N N . LYS A 1 98 ? -18.159 -0.792 13.980 1.00 79.25 98 LYS A N 1
ATOM 698 C CA . LYS A 1 98 ? -17.755 -0.820 15.389 1.00 79.25 98 LYS A CA 1
ATOM 699 C C . LYS A 1 98 ? -18.709 -1.649 16.258 1.00 79.25 98 LYS A C 1
ATOM 701 O O . LYS A 1 98 ? -19.924 -1.600 16.085 1.00 79.25 98 LYS A O 1
ATOM 706 N N . ASN A 1 99 ? -18.155 -2.406 17.204 1.00 78.12 99 ASN A N 1
ATOM 707 C CA . ASN A 1 99 ? -18.874 -3.004 18.329 1.00 78.12 99 ASN A CA 1
ATOM 708 C C . ASN A 1 99 ? -18.121 -2.667 19.622 1.00 78.12 99 ASN A C 1
ATOM 710 O O . ASN A 1 99 ? -16.903 -2.822 19.677 1.00 78.12 99 ASN A O 1
ATOM 714 N N . GLU A 1 100 ? -18.841 -2.249 20.659 1.00 78.44 100 GLU A N 1
ATOM 715 C CA . GLU A 1 100 ? -18.282 -1.888 21.965 1.00 78.44 100 GLU A CA 1
ATOM 716 C C . GLU A 1 100 ? -19.001 -2.667 23.071 1.00 78.44 100 GLU A C 1
ATOM 718 O O . GLU A 1 100 ? -20.199 -2.942 22.978 1.00 78.44 100 GLU A O 1
ATOM 723 N N . LEU A 1 101 ? -18.261 -3.029 24.116 1.00 75.69 101 LEU A N 1
ATOM 724 C CA . LEU A 1 101 ? -18.753 -3.643 25.341 1.00 75.69 101 LEU A CA 1
ATOM 725 C C . LEU A 1 101 ? -18.180 -2.885 26.537 1.00 75.69 101 LEU A C 1
ATOM 727 O O . LEU A 1 101 ? -16.969 -2.850 26.740 1.00 75.69 101 LEU A O 1
ATOM 731 N N . HIS A 1 102 ? -19.058 -2.319 27.357 1.00 76.38 102 HIS A N 1
ATOM 732 C CA . HIS A 1 102 ? -18.681 -1.593 28.563 1.00 76.38 102 HIS A CA 1
ATOM 733 C C . HIS A 1 102 ? -18.656 -2.556 29.758 1.00 76.38 102 HIS A C 1
ATOM 735 O O . HIS A 1 102 ? -19.676 -3.130 30.139 1.00 76.38 102 HIS A O 1
ATOM 741 N N . VAL A 1 103 ? -17.482 -2.751 30.351 1.00 70.88 103 VAL A N 1
ATOM 742 C CA . VAL A 1 103 ? -17.259 -3.575 31.541 1.00 70.88 103 VAL A CA 1
ATOM 743 C C . VAL A 1 103 ? -17.561 -2.733 32.782 1.00 70.88 103 VAL A C 1
ATOM 745 O O . VAL A 1 103 ? -16.917 -1.709 33.014 1.00 70.88 103 VAL A O 1
ATOM 748 N N . GLY A 1 104 ? -18.530 -3.175 33.589 1.00 68.38 104 GLY A N 1
ATOM 749 C CA . GLY A 1 104 ? -18.941 -2.489 34.823 1.00 68.38 104 GLY A CA 1
ATOM 750 C C . GLY A 1 104 ? -20.184 -1.594 34.697 1.00 68.38 104 GLY A C 1
ATOM 751 O O . GLY A 1 104 ? -20.469 -0.832 35.618 1.00 68.38 104 GLY A O 1
ATOM 752 N N . GLY A 1 105 ? -20.928 -1.687 33.590 1.00 60.03 105 GLY A N 1
ATOM 753 C CA . GLY A 1 105 ? -22.259 -1.089 33.404 1.00 60.03 105 GLY A CA 1
ATOM 754 C C . GLY A 1 105 ? -23.263 -2.095 32.821 1.00 60.03 105 GLY A C 1
ATOM 755 O O . GLY A 1 105 ? -22.892 -3.230 32.517 1.00 60.03 105 GLY A O 1
ATOM 756 N N . GLU A 1 106 ? -24.536 -1.698 32.663 1.00 54.38 106 GLU A N 1
ATOM 757 C CA . GLU A 1 106 ? -25.493 -2.446 31.826 1.00 54.38 106 GLU A CA 1
ATOM 758 C C . GLU A 1 106 ? -24.883 -2.650 30.430 1.00 54.38 106 GLU A C 1
ATOM 760 O O . GLU A 1 106 ? -24.164 -1.770 29.957 1.00 54.38 106 GLU A O 1
ATOM 765 N N . MET A 1 107 ? -25.139 -3.794 29.774 1.00 46.34 107 MET A N 1
ATOM 766 C CA . MET A 1 107 ? -24.701 -4.043 28.391 1.00 46.34 107 MET A CA 1
ATOM 767 C C . MET A 1 107 ? -25.241 -2.938 27.471 1.00 46.34 107 MET A C 1
ATOM 769 O O . MET A 1 107 ? -26.338 -3.038 26.922 1.00 46.34 107 MET A O 1
ATOM 773 N N . ALA A 1 108 ? -24.482 -1.862 27.320 1.00 44.31 108 ALA A N 1
ATOM 774 C CA . ALA A 1 108 ? -24.907 -0.708 26.567 1.00 44.31 108 ALA A CA 1
ATOM 775 C C . ALA A 1 108 ? -24.550 -0.930 25.100 1.00 44.31 108 ALA A C 1
ATOM 777 O O . ALA A 1 108 ? -23.386 -0.938 24.723 1.00 44.31 108 ALA A O 1
ATOM 778 N N . SER A 1 109 ? -25.604 -1.109 24.303 1.00 43.69 109 SER A N 1
ATOM 779 C CA . SER A 1 109 ? -25.706 -0.731 22.894 1.00 43.69 109 SER A CA 1
ATOM 780 C C . SER A 1 109 ? -24.538 -1.125 21.980 1.00 43.69 109 SER A C 1
ATOM 782 O O . SER A 1 109 ? -23.529 -0.435 21.861 1.00 43.69 109 SER A O 1
ATOM 784 N N . ARG A 1 110 ? -24.806 -2.126 21.141 1.00 48.41 110 ARG A N 1
ATOM 785 C CA . ARG A 1 110 ? -24.106 -2.354 19.876 1.00 48.41 110 ARG A CA 1
ATOM 786 C C . ARG A 1 110 ? -24.288 -1.133 18.960 1.00 48.41 110 ARG A C 1
ATOM 788 O O . ARG A 1 110 ? -25.274 -1.044 18.230 1.00 48.41 110 ARG A O 1
ATOM 795 N N . ARG A 1 111 ? -23.374 -0.163 19.027 1.00 46.12 111 ARG A N 1
ATOM 796 C CA . ARG A 1 111 ? -23.417 1.030 18.176 1.00 46.12 111 ARG A CA 1
ATOM 797 C C . ARG A 1 111 ? -22.712 0.751 16.853 1.00 46.12 111 ARG A C 1
ATOM 799 O O . ARG A 1 111 ? -21.494 0.822 16.766 1.00 46.12 111 ARG A O 1
ATOM 806 N N . PHE A 1 112 ? -23.496 0.498 15.812 1.00 44.91 112 PHE A N 1
ATOM 807 C CA . PHE A 1 112 ? -22.991 0.502 14.445 1.00 44.91 112 PHE A CA 1
ATOM 808 C C . PHE A 1 112 ? -22.806 1.948 13.990 1.00 44.91 112 PHE A C 1
ATOM 810 O O . PHE A 1 112 ? -23.781 2.681 13.827 1.00 44.91 112 PHE A O 1
ATOM 817 N N . VAL A 1 113 ? -21.559 2.361 13.804 1.00 50.81 113 VAL A N 1
ATOM 818 C CA . VAL A 1 113 ? -21.236 3.579 13.062 1.00 50.81 113 VAL A CA 1
ATOM 819 C C . VAL A 1 113 ? -20.719 3.117 11.710 1.00 50.81 113 VAL A C 1
ATOM 821 O O . VAL A 1 113 ? -19.683 2.470 11.662 1.00 50.81 113 VAL A O 1
ATOM 824 N N . ASP A 1 114 ? -21.487 3.380 10.655 1.00 55.28 114 ASP A N 1
ATOM 825 C CA . ASP A 1 114 ? -21.088 3.135 9.269 1.00 55.28 114 ASP A CA 1
ATOM 826 C C . ASP A 1 114 ? -20.564 4.459 8.712 1.00 55.28 114 ASP A C 1
ATOM 828 O O . ASP A 1 114 ? -21.340 5.333 8.317 1.00 55.28 114 ASP A O 1
ATOM 832 N N . VAL A 1 115 ? -19.250 4.656 8.801 1.00 61.47 115 VAL A N 1
ATOM 833 C CA . VAL A 1 115 ? -18.585 5.809 8.191 1.00 61.47 115 VAL A CA 1
ATOM 834 C C . VAL A 1 115 ? -18.090 5.362 6.829 1.00 61.47 115 VAL A C 1
ATOM 836 O O . VAL A 1 115 ? -17.255 4.468 6.760 1.00 61.47 115 VAL A O 1
ATOM 839 N N . ASN A 1 116 ? -18.612 5.971 5.765 1.00 71.62 116 ASN A N 1
ATOM 840 C CA . ASN A 1 116 ? -18.028 5.867 4.433 1.00 71.62 116 ASN A CA 1
ATOM 841 C C . ASN A 1 116 ? -17.224 7.135 4.185 1.00 71.62 116 ASN A C 1
ATOM 843 O O . ASN A 1 116 ? -17.802 8.204 3.983 1.00 71.62 116 ASN A O 1
ATOM 847 N N . GLU A 1 117 ? -15.906 7.008 4.200 1.00 76.88 117 GLU A N 1
ATOM 848 C CA . GLU A 1 117 ? -15.004 8.125 3.958 1.00 76.88 117 GLU A CA 1
ATOM 849 C C . GLU A 1 117 ? -14.138 7.852 2.732 1.00 76.88 117 GLU A C 1
ATOM 851 O O . GLU A 1 117 ? -13.724 6.719 2.477 1.00 76.88 117 GLU A O 1
ATOM 856 N N . THR A 1 118 ? -13.891 8.902 1.950 1.00 81.50 118 THR A N 1
ATOM 857 C CA . THR A 1 118 ? -12.870 8.897 0.903 1.00 81.50 118 THR A CA 1
ATOM 858 C C . THR A 1 118 ? -11.741 9.810 1.345 1.00 81.50 118 THR A C 1
ATOM 860 O O . THR A 1 118 ? -11.960 11.000 1.555 1.00 81.50 118 THR A O 1
ATOM 863 N N . ILE A 1 119 ? -10.551 9.239 1.488 1.00 82.12 119 ILE A N 1
ATOM 864 C CA . ILE A 1 119 ? -9.367 9.907 2.016 1.00 82.12 119 ILE A CA 1
ATOM 865 C C . ILE A 1 119 ? -8.335 10.010 0.896 1.00 82.12 119 ILE A C 1
ATOM 867 O O . ILE A 1 119 ? -7.914 9.000 0.321 1.00 82.12 119 ILE A O 1
ATOM 871 N N . GLU A 1 120 ? -7.914 11.240 0.609 1.00 86.12 120 GLU A N 1
ATOM 872 C CA . GLU A 1 120 ? -6.751 11.508 -0.233 1.00 86.12 120 GLU A CA 1
ATOM 873 C C . GLU A 1 120 ? -5.477 11.188 0.550 1.00 86.12 120 GLU A C 1
ATOM 875 O O . GLU A 1 120 ? -5.265 11.654 1.671 1.00 86.12 120 GLU A O 1
ATOM 880 N N . ALA A 1 121 ? -4.624 10.367 -0.045 1.00 85.12 121 ALA A N 1
ATOM 881 C CA . ALA A 1 121 ? -3.440 9.811 0.580 1.00 85.12 121 ALA A CA 1
ATOM 882 C C . ALA A 1 121 ? -2.253 9.845 -0.389 1.00 85.12 121 ALA A C 1
ATOM 884 O O . ALA A 1 121 ? -2.358 10.176 -1.572 1.00 85.12 121 ALA A O 1
ATOM 885 N N . SER A 1 122 ? -1.087 9.458 0.108 1.00 85.88 122 SER A N 1
ATOM 886 C CA . SER A 1 122 ? 0.052 9.134 -0.749 1.00 85.88 122 SER A CA 1
ATOM 887 C C . SER A 1 122 ? 0.637 7.794 -0.354 1.00 85.88 122 SER A C 1
ATOM 889 O O . SER A 1 122 ? 0.389 7.283 0.736 1.00 85.88 122 SER A O 1
ATOM 891 N N . TRP A 1 123 ? 1.400 7.189 -1.250 1.00 87.75 123 TRP A N 1
ATOM 892 C CA . TRP A 1 123 ? 2.060 5.924 -0.985 1.00 87.75 123 TRP A CA 1
ATOM 893 C C . TRP A 1 123 ? 3.526 5.979 -1.378 1.00 87.75 123 TRP A C 1
ATOM 895 O O . TRP A 1 123 ? 3.934 6.716 -2.277 1.00 87.75 123 TRP A O 1
ATOM 905 N N . THR A 1 124 ? 4.325 5.175 -0.690 1.00 83.88 124 THR A N 1
ATOM 906 C CA . THR A 1 124 ? 5.757 5.034 -0.932 1.00 83.88 124 THR A CA 1
ATOM 907 C C . THR A 1 124 ? 6.186 3.591 -0.721 1.00 83.88 124 THR A C 1
ATOM 909 O O . THR A 1 124 ? 5.632 2.849 0.091 1.00 83.88 124 THR A O 1
ATOM 912 N N . LEU A 1 125 ? 7.204 3.200 -1.475 1.00 78.19 125 LEU A N 1
ATOM 913 C CA . LEU A 1 125 ? 7.934 1.964 -1.319 1.00 78.19 125 LEU A CA 1
ATOM 914 C C . LEU A 1 125 ? 9.189 2.195 -0.498 1.00 78.19 125 LEU A C 1
ATOM 916 O O . LEU A 1 125 ? 10.017 3.048 -0.815 1.00 78.19 125 LEU A O 1
ATOM 920 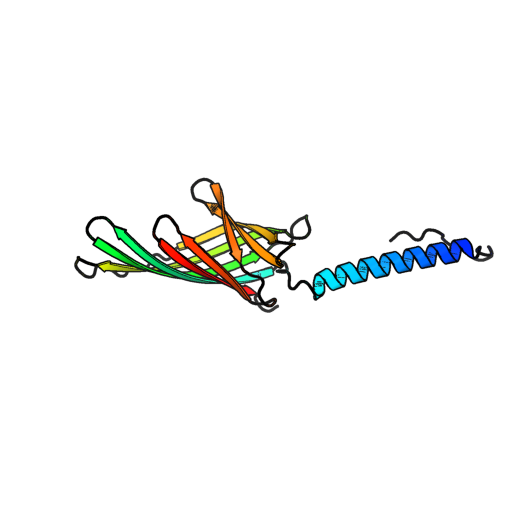N N . ASN A 1 126 ? 9.364 1.367 0.525 1.00 72.62 126 ASN A N 1
ATOM 921 C CA . ASN A 1 126 ? 10.651 1.250 1.176 1.00 72.62 126 ASN A CA 1
ATOM 922 C C . ASN A 1 126 ? 11.562 0.406 0.279 1.00 72.62 126 ASN A C 1
ATOM 924 O O . ASN A 1 126 ? 11.424 -0.814 0.221 1.00 72.62 126 ASN A O 1
ATOM 928 N N . SER A 1 127 ? 12.498 1.050 -0.414 1.00 66.19 127 SER A N 1
ATOM 929 C CA . SER A 1 127 ? 13.437 0.379 -1.319 1.00 66.19 127 SER A CA 1
ATOM 930 C C . SER A 1 127 ? 14.356 -0.626 -0.616 1.00 66.19 127 SER A C 1
ATOM 932 O O . SER A 1 127 ? 14.807 -1.572 -1.254 1.00 66.19 127 SER A O 1
ATOM 934 N N . ALA A 1 128 ? 14.598 -0.472 0.690 1.00 66.75 128 ALA A N 1
ATOM 935 C CA . ALA A 1 128 ? 15.428 -1.390 1.466 1.00 66.75 128 ALA A CA 1
ATOM 936 C C . ALA A 1 128 ? 14.680 -2.669 1.875 1.00 66.75 128 ALA A C 1
ATOM 938 O O . ALA A 1 128 ? 15.292 -3.728 1.984 1.00 66.75 128 ALA A O 1
ATOM 939 N N . THR A 1 129 ? 13.365 -2.593 2.106 1.00 63.81 129 THR A N 1
ATOM 940 C CA . THR A 1 129 ? 12.570 -3.734 2.606 1.00 63.81 129 THR A CA 1
ATOM 941 C C . THR A 1 129 ? 11.531 -4.258 1.614 1.00 63.81 129 THR A C 1
ATOM 943 O O . THR A 1 129 ? 10.941 -5.313 1.843 1.00 63.81 129 THR A O 1
ATOM 946 N N . GLY A 1 130 ? 11.280 -3.540 0.517 1.00 68.00 130 GLY A N 1
ATOM 947 C CA . GLY A 1 130 ? 10.198 -3.818 -0.432 1.00 68.00 130 GLY A CA 1
ATOM 948 C C . GLY A 1 130 ? 8.794 -3.642 0.161 1.00 68.00 130 GLY A C 1
ATOM 949 O O . GLY A 1 130 ? 7.823 -4.114 -0.428 1.00 68.00 130 GLY A O 1
ATOM 950 N N . GLY A 1 131 ? 8.681 -3.027 1.343 1.00 72.56 131 GLY A N 1
ATOM 951 C CA . GLY A 1 131 ? 7.412 -2.792 2.029 1.00 72.56 131 GLY A CA 1
ATOM 952 C C . GLY A 1 131 ? 6.660 -1.584 1.473 1.00 72.56 131 GLY A C 1
ATOM 953 O O . GLY A 1 131 ? 7.273 -0.610 1.033 1.00 72.56 131 GLY A O 1
ATOM 954 N N . LEU A 1 132 ? 5.330 -1.646 1.535 1.00 79.44 132 LEU A N 1
ATOM 955 C CA . LEU A 1 132 ? 4.438 -0.540 1.188 1.00 79.44 132 LEU A CA 1
ATOM 956 C C . LEU A 1 132 ? 4.211 0.334 2.422 1.00 79.44 132 LEU A C 1
ATOM 958 O O . LEU A 1 132 ? 3.958 -0.175 3.514 1.00 79.44 132 LEU A O 1
ATOM 962 N N . ALA A 1 133 ? 4.255 1.646 2.244 1.00 81.94 133 ALA A N 1
ATOM 963 C CA . ALA A 1 133 ? 3.795 2.611 3.225 1.00 81.94 133 ALA A CA 1
ATOM 964 C C . ALA A 1 133 ? 2.684 3.465 2.606 1.00 81.94 133 ALA A C 1
ATOM 966 O O . ALA A 1 133 ? 2.901 4.098 1.575 1.00 81.94 133 ALA A O 1
ATOM 967 N N . LEU A 1 134 ? 1.510 3.472 3.236 1.00 81.88 134 LEU A N 1
ATOM 968 C CA . LEU A 1 134 ? 0.431 4.411 2.939 1.00 81.88 134 LEU A CA 1
ATOM 969 C C . LEU A 1 134 ? 0.522 5.565 3.940 1.00 81.88 134 LEU A C 1
ATOM 971 O O . LEU A 1 134 ? 0.600 5.333 5.146 1.00 81.88 134 LEU A O 1
ATOM 975 N N . ILE A 1 135 ? 0.548 6.792 3.440 1.00 83.62 135 ILE A N 1
ATOM 976 C CA . ILE A 1 135 ? 0.641 8.022 4.219 1.00 83.62 135 ILE A CA 1
ATOM 977 C C . ILE A 1 135 ? -0.717 8.710 4.144 1.00 83.62 135 ILE A C 1
ATOM 979 O O . ILE A 1 135 ? -1.134 9.168 3.079 1.00 83.62 135 ILE A O 1
ATOM 983 N N . LEU A 1 136 ? -1.386 8.762 5.287 1.00 81.44 136 LEU A N 1
ATOM 984 C CA . LEU A 1 136 ? -2.698 9.360 5.482 1.00 81.44 136 LEU A CA 1
ATOM 985 C C . LEU A 1 136 ? -2.536 10.692 6.222 1.00 81.44 136 LEU A C 1
ATOM 987 O O . LEU A 1 136 ? -1.705 10.760 7.129 1.00 81.44 136 LEU A O 1
ATOM 991 N N . PRO A 1 137 ? -3.303 11.736 5.894 1.00 73.50 137 PRO A N 1
ATOM 992 C CA . PRO A 1 137 ? -3.462 12.871 6.792 1.00 73.50 137 PRO A CA 1
ATOM 993 C C . PRO A 1 137 ? -4.292 12.443 8.010 1.00 73.50 137 PRO A C 1
ATOM 995 O O . PRO A 1 137 ? -5.203 11.628 7.887 1.00 73.50 137 PRO A O 1
ATOM 998 N N . ASP A 1 138 ? -3.979 12.968 9.188 1.00 74.19 138 ASP A N 1
ATOM 999 C CA . ASP A 1 138 ? -4.863 12.873 10.347 1.00 74.19 138 ASP A CA 1
ATOM 1000 C C . ASP A 1 138 ? -5.768 14.099 10.495 1.00 74.19 138 ASP A C 1
ATOM 1002 O O . ASP A 1 138 ? -5.718 15.025 9.684 1.00 74.19 138 ASP A O 1
ATOM 1006 N N . ASP A 1 139 ? -6.575 14.120 11.557 1.00 69.56 139 ASP A N 1
ATOM 1007 C CA . ASP A 1 139 ? -7.520 15.202 11.868 1.00 69.56 139 ASP A CA 1
ATOM 1008 C C . ASP A 1 139 ? -6.847 16.583 12.029 1.00 69.56 139 ASP A C 1
ATOM 1010 O O . ASP A 1 139 ? -7.517 17.615 12.032 1.00 69.56 139 ASP A O 1
ATOM 1014 N N . GLN A 1 140 ? -5.519 16.617 12.175 1.00 73.62 140 GLN A N 1
ATOM 1015 C CA . GLN A 1 140 ? -4.689 17.819 12.301 1.00 73.62 140 GLN A CA 1
ATOM 1016 C C . GLN A 1 140 ? -3.841 18.068 11.039 1.00 73.62 140 GLN A C 1
ATOM 1018 O O . GLN A 1 140 ? -2.986 18.959 11.023 1.00 73.62 140 GLN A O 1
ATOM 1023 N N . GLY A 1 141 ? -4.053 17.278 9.983 1.00 69.25 141 GLY A N 1
ATOM 1024 C CA . GLY A 1 141 ? -3.287 17.300 8.740 1.00 69.25 141 GLY A CA 1
ATOM 1025 C C . GLY A 1 141 ? -1.867 16.739 8.869 1.00 69.25 141 GLY A C 1
ATOM 1026 O O . GLY A 1 141 ? -1.069 16.904 7.946 1.00 69.25 141 GLY A O 1
ATOM 1027 N N . GLN A 1 142 ? -1.521 16.099 9.990 1.00 70.94 142 GLN A N 1
ATOM 1028 C CA . GLN A 1 142 ? -0.219 15.467 10.185 1.00 70.94 142 GLN A CA 1
ATOM 1029 C C . GLN A 1 142 ? -0.185 14.077 9.535 1.00 70.94 142 GLN A C 1
ATOM 1031 O O . GLN A 1 142 ? -1.177 13.348 9.558 1.00 70.94 142 GLN A O 1
ATOM 1036 N N . PRO A 1 143 ? 0.952 13.670 8.947 1.00 73.38 143 PRO A N 1
ATOM 1037 C CA . PRO A 1 143 ? 1.044 12.394 8.255 1.00 73.38 143 PRO A CA 1
ATOM 1038 C C . PRO A 1 143 ? 1.088 11.214 9.238 1.00 73.38 143 PRO A C 1
ATOM 1040 O O . PRO A 1 143 ? 2.035 11.056 10.010 1.00 73.38 143 PRO A O 1
ATOM 1043 N N . ARG A 1 144 ? 0.117 10.307 9.133 1.00 73.31 144 ARG A N 1
ATOM 1044 C CA . ARG A 1 144 ? 0.135 8.967 9.731 1.00 73.31 144 ARG A CA 1
ATOM 1045 C C . ARG A 1 144 ? 0.571 7.949 8.691 1.00 73.31 144 ARG A C 1
ATOM 1047 O O . ARG A 1 144 ? 0.070 7.926 7.573 1.00 73.31 144 ARG A O 1
ATOM 1054 N N . THR A 1 145 ? 1.524 7.092 9.052 1.00 75.50 145 THR A N 1
ATOM 1055 C CA . THR A 1 145 ? 2.061 6.083 8.129 1.00 75.50 145 THR A CA 1
ATOM 1056 C C . THR A 1 145 ? 1.581 4.689 8.508 1.00 75.50 145 THR A C 1
ATOM 1058 O O . THR A 1 145 ? 1.999 4.145 9.529 1.00 75.50 145 THR A O 1
ATOM 1061 N N . LEU A 1 146 ? 0.784 4.071 7.641 1.00 74.12 146 LEU A N 1
ATOM 1062 C CA . LEU A 1 146 ? 0.469 2.649 7.705 1.00 74.12 146 LEU A CA 1
ATOM 1063 C C . LEU A 1 146 ? 1.535 1.874 6.943 1.00 74.12 146 LEU A C 1
ATOM 1065 O O . LEU A 1 146 ? 1.713 2.053 5.738 1.00 74.12 146 LEU A O 1
ATOM 1069 N N . ARG A 1 147 ? 2.268 1.017 7.652 1.00 76.62 147 ARG A N 1
ATOM 1070 C CA . ARG A 1 147 ? 3.335 0.205 7.067 1.00 76.62 147 ARG A CA 1
ATOM 1071 C C . ARG A 1 147 ? 2.847 -1.213 6.878 1.00 76.62 147 ARG A C 1
ATOM 1073 O O . ARG A 1 147 ? 2.355 -1.836 7.815 1.00 76.62 147 ARG A O 1
ATOM 1080 N N . PHE A 1 148 ? 3.067 -1.731 5.684 1.00 72.19 148 PHE A N 1
ATOM 1081 C CA . PHE A 1 148 ? 2.779 -3.106 5.356 1.00 72.19 148 PHE A CA 1
ATOM 1082 C C . PHE A 1 148 ? 4.078 -3.831 5.039 1.00 72.19 148 PHE A C 1
ATOM 1084 O O . PHE A 1 148 ? 4.919 -3.346 4.271 1.00 72.19 148 PHE A O 1
ATOM 1091 N N . ALA A 1 149 ? 4.239 -5.007 5.639 1.00 65.06 149 ALA A N 1
ATOM 1092 C CA . ALA A 1 149 ? 5.354 -5.879 5.320 1.00 65.06 149 ALA A CA 1
ATOM 1093 C C . ALA A 1 149 ? 5.313 -6.265 3.835 1.00 65.06 149 ALA A C 1
ATOM 1095 O O . ALA A 1 149 ? 4.253 -6.278 3.194 1.00 65.06 149 ALA A O 1
ATOM 1096 N N . ARG A 1 150 ? 6.482 -6.605 3.286 1.00 63.97 150 ARG A N 1
ATOM 1097 C CA . ARG A 1 150 ? 6.560 -7.216 1.963 1.00 63.97 150 ARG A CA 1
ATOM 1098 C C . ARG A 1 150 ? 5.774 -8.524 2.003 1.00 63.97 150 ARG A C 1
ATOM 1100 O O . ARG A 1 150 ? 6.190 -9.473 2.662 1.00 63.97 150 ARG A O 1
ATOM 1107 N N . GLY A 1 151 ? 4.650 -8.568 1.307 1.00 54.75 151 GLY A N 1
ATOM 1108 C CA . GLY A 1 151 ? 3.969 -9.819 1.020 1.00 54.75 151 GLY A CA 1
ATOM 1109 C C . GLY A 1 151 ? 4.202 -10.252 -0.419 1.00 54.75 151 GLY A C 1
ATOM 1110 O O . GLY A 1 151 ? 4.803 -9.528 -1.219 1.00 54.75 151 GLY A O 1
ATOM 1111 N N . ALA A 1 152 ? 3.724 -11.450 -0.759 1.00 51.00 152 ALA A N 1
ATOM 1112 C CA . ALA A 1 152 ? 3.544 -11.816 -2.159 1.00 51.00 152 ALA A CA 1
ATOM 1113 C C . ALA A 1 152 ? 2.658 -10.750 -2.832 1.00 51.00 152 ALA A C 1
ATOM 1115 O O . ALA A 1 152 ? 1.822 -10.151 -2.160 1.00 51.00 152 ALA A O 1
ATOM 1116 N N . SER A 1 153 ? 2.816 -10.532 -4.140 1.00 54.19 153 SER A N 1
ATOM 1117 C CA . SER A 1 153 ? 2.224 -9.459 -4.979 1.00 54.19 153 SER A CA 1
ATOM 1118 C C . SER A 1 153 ? 0.704 -9.208 -4.872 1.00 54.19 153 SER A C 1
ATOM 1120 O O . SER A 1 153 ? 0.164 -8.348 -5.570 1.00 54.19 153 SER A O 1
ATOM 1122 N N . ARG A 1 154 ? 0.001 -9.971 -4.035 1.00 55.75 154 ARG A N 1
ATOM 1123 C CA . ARG A 1 154 ? -1.440 -9.961 -3.816 1.00 55.75 154 ARG A CA 1
ATOM 1124 C C . ARG A 1 154 ? -1.877 -9.622 -2.399 1.00 55.75 154 ARG A C 1
ATOM 1126 O O . ARG A 1 154 ? -3.047 -9.311 -2.268 1.00 55.75 154 ARG A O 1
ATOM 1133 N N . LEU A 1 155 ? -1.025 -9.705 -1.375 1.00 58.72 155 LEU A N 1
ATOM 1134 C CA . LEU A 1 155 ? -1.434 -9.498 0.018 1.00 58.72 155 LEU A CA 1
ATOM 1135 C C . LEU A 1 155 ? -0.356 -8.741 0.783 1.00 58.72 155 LEU A C 1
ATOM 1137 O O . LEU A 1 155 ? 0.748 -9.249 0.927 1.00 58.72 155 LEU A O 1
ATOM 1141 N N . HIS A 1 156 ? -0.695 -7.588 1.343 1.00 62.94 156 HIS A N 1
ATOM 1142 C CA . HIS A 1 156 ? 0.161 -6.862 2.272 1.00 62.94 156 HIS A CA 1
ATOM 1143 C C . HIS A 1 156 ? -0.488 -6.824 3.654 1.00 62.94 156 HIS A C 1
ATOM 1145 O O . HIS A 1 156 ? -1.687 -6.575 3.759 1.00 62.94 156 HIS A O 1
ATOM 1151 N N . ILE A 1 157 ? 0.299 -7.065 4.706 1.00 66.38 157 ILE A N 1
ATOM 1152 C CA . ILE A 1 157 ? -0.182 -7.109 6.093 1.00 66.38 157 ILE A CA 1
ATOM 1153 C C . ILE A 1 157 ? 0.509 -6.004 6.885 1.00 66.38 157 ILE A C 1
ATOM 1155 O O . ILE A 1 157 ? 1.740 -5.921 6.896 1.00 66.38 157 ILE A O 1
ATOM 1159 N N . GLY A 1 158 ? -0.289 -5.156 7.523 1.00 63.72 158 GLY A N 1
ATOM 1160 C CA . GLY A 1 158 ? 0.159 -4.130 8.452 1.00 63.72 158 GLY A CA 1
ATOM 1161 C C . GLY A 1 158 ? -0.368 -4.423 9.850 1.00 63.72 158 GLY A C 1
ATOM 1162 O O . GLY A 1 158 ? -1.490 -4.901 10.006 1.00 63.72 158 GLY A O 1
ATOM 1163 N N . ASN A 1 159 ? 0.446 -4.140 10.861 1.00 63.56 159 ASN A N 1
ATOM 1164 C CA . ASN A 1 159 ? -0.007 -4.072 12.243 1.00 63.56 159 ASN A CA 1
ATOM 1165 C C . ASN A 1 159 ? 0.388 -2.705 12.803 1.00 63.56 159 ASN A C 1
ATOM 1167 O O . ASN A 1 159 ? 1.532 -2.275 12.633 1.00 63.56 159 ASN A O 1
ATOM 1171 N N . HIS A 1 160 ? -0.555 -2.028 13.445 1.00 68.50 160 HIS A N 1
ATOM 1172 C CA . HIS A 1 160 ? -0.316 -0.793 14.162 1.00 68.50 160 HIS A CA 1
ATOM 1173 C C . HIS A 1 160 ? -0.817 -0.927 15.599 1.00 68.50 160 HIS A C 1
ATOM 1175 O O . HIS A 1 160 ? -1.982 -1.232 15.833 1.00 68.50 160 HIS A O 1
ATOM 1181 N N . LEU A 1 161 ? 0.078 -0.689 16.557 1.00 62.72 161 LEU A N 1
ATOM 1182 C CA . LEU A 1 161 ? -0.284 -0.517 17.956 1.00 62.72 161 LEU A CA 1
ATOM 1183 C C . LEU A 1 161 ? -0.503 0.975 18.207 1.00 62.72 161 LEU A C 1
ATOM 1185 O O . LEU A 1 161 ? 0.426 1.768 18.026 1.00 62.72 161 LEU A O 1
ATOM 1189 N N . ASN A 1 162 ? -1.700 1.345 18.645 1.00 63.97 162 ASN A N 1
ATOM 1190 C CA . ASN A 1 162 ? -1.958 2.686 19.131 1.00 63.97 162 ASN A CA 1
ATOM 1191 C C . ASN A 1 162 ? -1.448 2.786 20.575 1.00 63.97 162 ASN A C 1
ATOM 1193 O O . ASN A 1 162 ? -1.998 2.199 21.506 1.00 63.97 162 ASN A O 1
ATOM 1197 N N . ALA A 1 163 ? -0.353 3.520 20.762 1.00 59.34 163 ALA A N 1
ATOM 1198 C CA . ALA A 1 163 ? 0.285 3.659 22.067 1.00 59.34 163 ALA A CA 1
ATOM 1199 C C . ALA A 1 163 ? -0.568 4.445 23.081 1.00 59.34 163 ALA A C 1
ATOM 1201 O O . ALA A 1 163 ? -0.297 4.371 24.277 1.00 59.34 163 ALA A O 1
ATOM 1202 N N . THR A 1 164 ? -1.570 5.202 22.622 1.00 62.69 164 THR A N 1
ATOM 1203 C CA . THR A 1 164 ? -2.401 6.050 23.484 1.00 62.69 164 THR A CA 1
ATOM 1204 C C . THR A 1 164 ? -3.510 5.266 24.182 1.00 62.69 164 THR A C 1
ATOM 1206 O O . THR A 1 164 ? -3.786 5.531 25.349 1.00 62.69 164 THR A O 1
ATOM 1209 N N . ASP A 1 165 ? -4.126 4.299 23.501 1.00 65.69 165 ASP A N 1
ATOM 1210 C CA . ASP A 1 165 ? -5.258 3.521 24.026 1.00 65.69 165 ASP A CA 1
ATOM 1211 C C . ASP A 1 165 ? -4.988 2.007 24.109 1.00 65.69 165 ASP A C 1
ATOM 1213 O O . ASP A 1 165 ? -5.841 1.250 24.568 1.00 65.69 165 ASP A O 1
ATOM 1217 N N . GLY A 1 166 ? -3.802 1.552 23.692 1.00 65.81 166 GLY A N 1
ATOM 1218 C CA . GLY A 1 166 ? -3.420 0.141 23.702 1.00 65.81 166 GLY A CA 1
ATOM 1219 C C . GLY A 1 166 ? -4.139 -0.710 22.652 1.00 65.81 166 GLY A C 1
ATOM 1220 O O . GLY A 1 166 ? -3.983 -1.934 22.660 1.00 65.81 166 GLY A O 1
ATOM 1221 N N . SER A 1 167 ? -4.916 -0.103 21.750 1.00 70.00 167 SER A N 1
ATOM 1222 C CA . SER A 1 167 ? -5.581 -0.827 20.672 1.00 70.00 167 SER A CA 1
ATOM 1223 C C . SER A 1 167 ? -4.572 -1.341 19.647 1.00 70.00 167 SER A C 1
ATOM 1225 O O . SER A 1 167 ? -3.541 -0.728 19.359 1.00 70.00 167 SER A O 1
ATOM 1227 N N . THR A 1 168 ? -4.860 -2.522 19.110 1.00 75.88 168 THR A N 1
ATOM 1228 C CA . THR A 1 168 ? -4.070 -3.153 18.054 1.00 75.88 168 THR A CA 1
ATOM 1229 C C . THR A 1 168 ? -4.914 -3.232 16.796 1.00 75.88 168 THR A C 1
ATOM 1231 O O . THR A 1 168 ? -6.023 -3.767 16.823 1.00 75.88 168 THR A O 1
ATOM 1234 N N . VAL A 1 169 ? -4.364 -2.739 15.690 1.00 73.50 169 VAL A N 1
ATOM 1235 C CA . VAL A 1 169 ? -5.001 -2.711 14.374 1.00 73.50 169 VAL A CA 1
ATOM 1236 C C . VAL A 1 169 ? -4.235 -3.616 13.431 1.00 73.50 169 VAL A C 1
ATOM 1238 O O . VAL A 1 169 ? -3.053 -3.404 13.180 1.00 73.50 169 VAL A O 1
ATOM 1241 N N . MET A 1 170 ? -4.919 -4.597 12.858 1.00 79.50 170 MET A N 1
ATOM 1242 C CA . MET A 1 170 ? -4.404 -5.428 11.7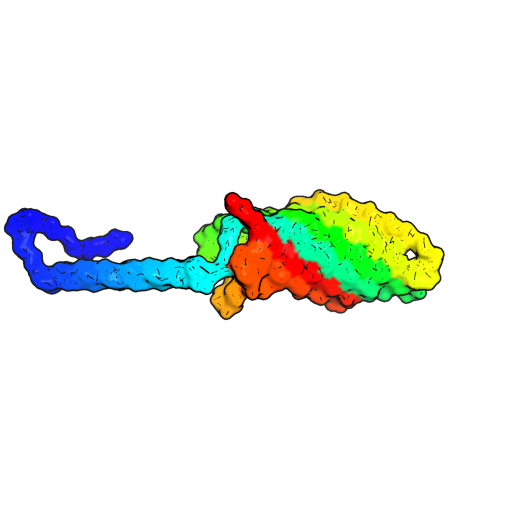80 1.00 79.50 170 MET A CA 1
ATOM 1243 C C . MET A 1 170 ? -5.092 -5.049 10.472 1.00 79.50 170 MET A C 1
ATOM 1245 O O . MET A 1 170 ? -6.318 -5.041 10.390 1.00 79.50 170 MET A O 1
ATOM 1249 N N . LEU A 1 171 ? -4.303 -4.753 9.441 1.00 77.88 171 LEU A N 1
ATOM 1250 C CA . LEU A 1 171 ? -4.786 -4.356 8.121 1.00 77.88 171 LEU A CA 1
ATOM 1251 C C . LEU A 1 171 ? -4.242 -5.293 7.047 1.00 77.88 171 LEU A C 1
ATOM 1253 O O . LEU A 1 171 ? -3.071 -5.670 7.059 1.00 77.88 171 LEU A O 1
ATOM 1257 N N . PHE A 1 172 ? -5.093 -5.604 6.081 1.00 79.75 172 PHE A N 1
ATOM 1258 C CA . PHE A 1 172 ? -4.829 -6.443 4.926 1.00 79.75 172 PHE A CA 1
ATOM 1259 C C . PHE A 1 172 ? -5.155 -5.657 3.658 1.00 79.75 172 PHE A C 1
ATOM 1261 O O . PHE A 1 172 ? -6.290 -5.228 3.458 1.00 79.75 172 PHE A O 1
ATOM 1268 N N . LEU A 1 173 ? -4.168 -5.496 2.782 1.00 77.94 173 LEU A N 1
ATOM 1269 C CA . LEU A 1 173 ? -4.359 -4.954 1.439 1.00 77.94 173 LEU A CA 1
ATOM 1270 C C . LEU A 1 173 ? -4.230 -6.077 0.425 1.00 77.94 173 LEU A C 1
ATOM 1272 O O . LEU A 1 173 ? -3.161 -6.675 0.295 1.00 77.94 173 LEU A O 1
ATOM 1276 N N . ILE A 1 174 ? -5.310 -6.350 -0.299 1.00 81.06 174 ILE A N 1
ATOM 1277 C CA . ILE A 1 174 ? -5.392 -7.441 -1.262 1.00 81.06 174 ILE A CA 1
ATOM 1278 C C . ILE A 1 174 ? -5.520 -6.869 -2.665 1.00 81.06 174 ILE A C 1
ATOM 1280 O O . ILE A 1 174 ? -6.472 -6.152 -2.950 1.00 81.06 174 ILE A O 1
ATOM 1284 N N . ARG A 1 175 ? -4.601 -7.189 -3.574 1.00 80.31 175 ARG A N 1
ATOM 1285 C CA . ARG A 1 175 ? -4.680 -6.692 -4.956 1.00 80.31 175 ARG A CA 1
ATOM 1286 C C . ARG A 1 175 ? -5.930 -7.240 -5.652 1.00 80.31 175 ARG A C 1
ATOM 1288 O O . ARG A 1 175 ? -6.138 -8.454 -5.660 1.00 80.31 175 ARG A O 1
ATOM 1295 N N . GLN A 1 176 ? -6.728 -6.367 -6.266 1.00 79.38 176 GLN A N 1
ATOM 1296 C CA . GLN A 1 176 ? -7.839 -6.796 -7.116 1.00 79.38 176 GLN A CA 1
ATOM 1297 C C . GLN A 1 176 ? -7.274 -7.459 -8.378 1.00 79.38 176 GLN A C 1
ATOM 1299 O O . GLN A 1 176 ? -6.315 -6.961 -8.972 1.00 79.38 176 GLN A O 1
ATOM 1304 N N . GLY A 1 177 ? -7.815 -8.624 -8.749 1.00 66.88 177 GLY A N 1
ATOM 1305 C CA . GLY A 1 177 ? -7.462 -9.273 -10.012 1.00 66.88 177 GLY A CA 1
ATOM 1306 C C . GLY A 1 177 ? -7.759 -8.336 -11.182 1.00 66.88 177 GLY A C 1
ATOM 1307 O O . GLY A 1 177 ? -8.768 -7.635 -11.145 1.00 66.88 177 GLY A O 1
ATOM 1308 N N . ALA A 1 178 ? -6.848 -8.296 -12.157 1.00 52.88 178 ALA A N 1
ATOM 1309 C CA . ALA A 1 178 ? -7.072 -7.612 -13.429 1.00 52.88 178 ALA A CA 1
ATOM 1310 C C . ALA A 1 178 ? -8.123 -8.351 -14.265 1.00 52.88 178 ALA A C 1
ATOM 1312 O O . ALA A 1 178 ? -8.161 -9.602 -14.160 1.00 52.88 178 ALA A O 1
#